Protein AF-A0A7X1LZY3-F1 (afdb_monomer_lite)

Secondary structure (DSSP, 8-state):
-------HHHHHHHHHHHHHHHHHH-TTSHHHHHHHHSS-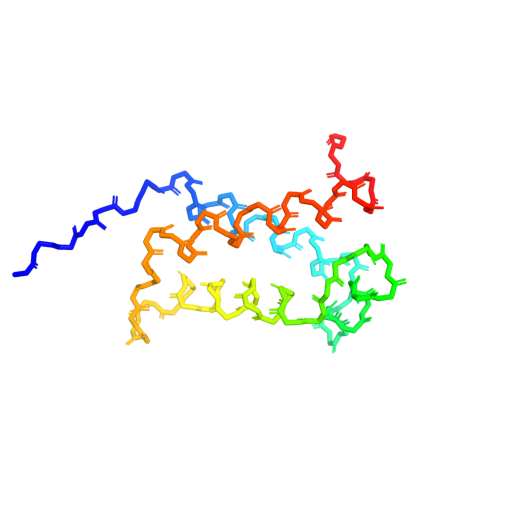-HHHHHHHHHHHHHHH-GGG-PPPHHHHHHHHHHHHHHHHHTT---

pLDDT: mean 85.77, std 13.31, range [35.38, 96.5]

Sequence (86 aa):
MTLTFHSPQGLYELLYAWGVLQRQARPQRCVAYLVRHTDLALHDLEHLRLVRNRCAHPEDGWPAQVEMDRALSTARRARRCLGLDG

Structure (mmCIF, N/CA/C/O backbone):
data_AF-A0A7X1LZY3-F1
#
_entry.id   AF-A0A7X1LZY3-F1
#
loop_
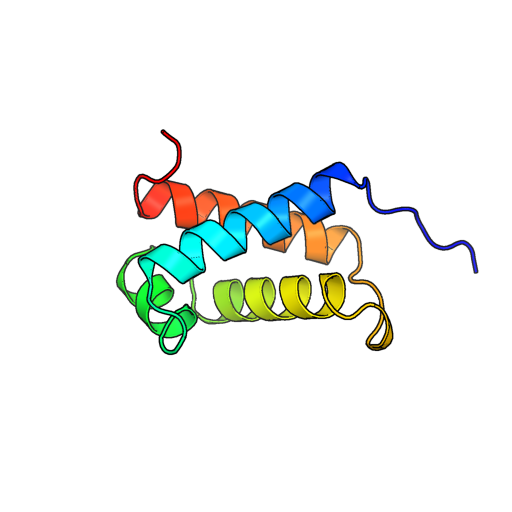_atom_site.group_PDB
_atom_site.id
_atom_site.type_symbol
_atom_site.label_atom_id
_atom_site.label_alt_id
_atom_site.label_comp_id
_atom_site.label_asym_id
_atom_site.label_entity_id
_atom_site.label_seq_id
_atom_site.pdbx_PDB_ins_code
_atom_site.Cartn_x
_atom_site.Cartn_y
_atom_site.Cartn_z
_atom_site.occupancy
_atom_site.B_iso_or_equiv
_atom_site.auth_seq_id
_atom_site.auth_comp_id
_atom_site.auth_asym_id
_atom_site.auth_atom_id
_atom_site.pdbx_PDB_model_num
ATOM 1 N N . MET A 1 1 ? 11.029 -2.324 -26.584 1.00 38.16 1 MET A N 1
ATOM 2 C CA . MET A 1 1 ? 9.974 -2.243 -25.552 1.00 38.16 1 MET A CA 1
ATOM 3 C C . MET A 1 1 ? 10.227 -0.967 -24.774 1.00 38.16 1 MET A C 1
ATOM 5 O O . MET A 1 1 ? 11.238 -0.874 -24.092 1.00 38.16 1 MET A O 1
ATOM 9 N N . THR A 1 2 ? 9.419 0.061 -25.007 1.00 35.38 2 THR A N 1
ATOM 10 C CA . THR A 1 2 ? 9.609 1.387 -24.411 1.00 35.38 2 THR A CA 1
ATOM 11 C C . THR A 1 2 ? 9.173 1.312 -22.953 1.00 35.38 2 THR A C 1
ATOM 13 O O . THR A 1 2 ? 8.010 1.028 -22.683 1.00 35.38 2 THR A O 1
ATOM 16 N N . LEU A 1 3 ? 10.111 1.496 -22.022 1.00 42.69 3 LEU A N 1
ATOM 17 C CA . LEU A 1 3 ? 9.814 1.609 -20.597 1.00 42.69 3 LEU A CA 1
ATOM 18 C C . LEU A 1 3 ? 8.947 2.856 -20.413 1.00 42.69 3 LEU A C 1
ATOM 20 O O . LEU A 1 3 ? 9.429 3.979 -20.551 1.00 42.69 3 LEU A O 1
ATOM 24 N N . THR A 1 4 ? 7.651 2.661 -20.189 1.00 53.44 4 THR A N 1
ATOM 25 C CA . THR A 1 4 ? 6.731 3.743 -19.842 1.00 53.44 4 THR A CA 1
ATOM 26 C C . THR A 1 4 ? 7.256 4.377 -18.561 1.00 53.44 4 THR A C 1
ATOM 28 O O . THR A 1 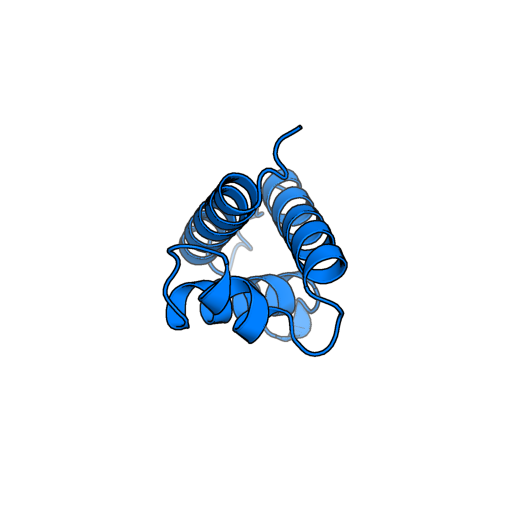4 ? 7.243 3.749 -17.506 1.00 53.44 4 THR A O 1
ATOM 31 N N . PHE A 1 5 ? 7.795 5.590 -18.671 1.00 49.62 5 PHE A N 1
ATOM 32 C CA . PHE A 1 5 ? 8.283 6.349 -17.529 1.00 49.62 5 PHE A CA 1
ATOM 33 C C . PHE A 1 5 ? 7.107 6.599 -16.582 1.00 49.62 5 PHE A C 1
ATOM 35 O O . PHE A 1 5 ? 6.238 7.426 -16.859 1.00 49.62 5 PHE A O 1
ATOM 42 N N . HIS A 1 6 ? 7.073 5.875 -15.465 1.00 56.75 6 HIS A N 1
ATOM 43 C CA . HIS A 1 6 ? 6.235 6.252 -14.338 1.00 56.75 6 HIS A CA 1
ATOM 44 C C . HIS A 1 6 ? 6.657 7.648 -13.901 1.00 56.75 6 HIS A C 1
ATOM 46 O O . HIS A 1 6 ? 7.852 7.918 -13.759 1.00 56.75 6 HIS A O 1
ATOM 52 N N . SER A 1 7 ? 5.687 8.548 -13.718 1.00 65.56 7 SER A N 1
ATOM 53 C CA . SER A 1 7 ? 5.980 9.878 -13.191 1.00 65.56 7 SER A CA 1
ATOM 54 C C . SER A 1 7 ? 6.796 9.714 -11.902 1.00 65.56 7 SER A C 1
ATOM 56 O O . SER A 1 7 ? 6.303 9.062 -10.973 1.00 65.56 7 SER A O 1
ATOM 58 N N . PRO A 1 8 ? 8.012 10.288 -11.809 1.00 76.38 8 PRO A N 1
ATOM 59 C CA . PRO A 1 8 ? 8.846 10.203 -10.610 1.00 76.38 8 PRO A CA 1
ATOM 60 C C . PRO A 1 8 ? 8.068 10.594 -9.350 1.00 76.38 8 PRO A C 1
ATOM 62 O O . PRO A 1 8 ? 8.267 10.035 -8.277 1.00 76.38 8 PRO A O 1
ATOM 65 N N . GLN A 1 9 ? 7.107 11.506 -9.503 1.00 82.12 9 GLN A N 1
ATOM 66 C CA . GLN A 1 9 ? 6.223 11.966 -8.443 1.00 82.12 9 GLN A CA 1
ATOM 67 C C . GLN A 1 9 ? 5.386 10.840 -7.818 1.00 82.12 9 GLN A C 1
ATOM 69 O O . GLN A 1 9 ? 5.302 10.769 -6.595 1.00 82.12 9 GLN A O 1
ATOM 74 N N . GLY A 1 10 ? 4.808 9.941 -8.622 1.00 84.38 10 GLY A N 1
ATOM 75 C CA . GLY A 1 10 ? 3.987 8.835 -8.116 1.00 84.38 10 GLY A CA 1
ATOM 76 C C . GLY A 1 10 ? 4.807 7.810 -7.330 1.00 84.38 10 GLY A C 1
ATOM 77 O O . GLY A 1 10 ? 4.363 7.310 -6.297 1.00 84.38 10 GLY A O 1
ATOM 78 N N . LEU A 1 11 ? 6.042 7.557 -7.771 1.00 87.12 11 LEU A N 1
ATOM 79 C CA . LEU A 1 11 ? 7.007 6.728 -7.050 1.00 87.12 11 LEU A CA 1
ATOM 80 C C . LEU A 1 11 ? 7.357 7.335 -5.685 1.00 87.12 11 LEU A C 1
ATOM 82 O O . LEU A 1 11 ? 7.241 6.660 -4.659 1.00 87.12 11 LEU A O 1
ATOM 86 N N . TYR A 1 12 ? 7.769 8.607 -5.667 1.00 89.19 12 TYR A N 1
ATOM 87 C CA . TYR A 1 12 ? 8.133 9.298 -4.429 1.00 89.19 12 TYR A CA 1
ATOM 88 C C . TYR A 1 12 ? 6.964 9.354 -3.452 1.00 89.19 12 TYR A C 1
ATOM 90 O O . TYR A 1 12 ? 7.144 9.076 -2.266 1.00 89.19 12 TYR A O 1
ATOM 98 N N . GLU A 1 13 ? 5.764 9.660 -3.944 1.00 90.81 13 GLU A N 1
ATOM 99 C CA . GLU A 1 13 ? 4.562 9.699 -3.122 1.00 90.81 13 GLU A CA 1
ATOM 100 C C . GLU A 1 13 ? 4.266 8.334 -2.488 1.00 90.81 13 GLU A C 1
ATOM 102 O O . GLU A 1 13 ? 3.994 8.267 -1.288 1.00 90.81 13 GLU A O 1
ATOM 107 N N . LEU A 1 14 ? 4.366 7.241 -3.251 1.00 91.12 14 LEU A N 1
ATOM 108 C CA . LEU A 1 14 ? 4.118 5.897 -2.733 1.00 91.12 14 LEU A CA 1
ATOM 109 C C . LEU A 1 14 ? 5.122 5.515 -1.641 1.00 91.12 14 LEU A C 1
ATOM 111 O O . LEU A 1 14 ? 4.724 5.052 -0.569 1.00 91.12 14 LEU A O 1
ATOM 115 N N . LEU A 1 15 ? 6.417 5.703 -1.907 1.00 91.06 15 LEU A N 1
ATOM 116 C CA . LEU A 1 15 ? 7.481 5.365 -0.960 1.00 91.06 15 LEU A CA 1
ATOM 117 C C . LEU A 1 15 ? 7.365 6.206 0.316 1.00 91.06 15 LEU A C 1
ATOM 119 O O . LEU A 1 15 ? 7.483 5.673 1.422 1.00 91.06 15 LEU A O 1
ATOM 123 N N . TYR A 1 16 ? 7.059 7.497 0.169 1.00 91.69 16 TYR A N 1
ATOM 124 C CA . TYR A 1 16 ? 6.799 8.394 1.289 1.00 91.69 16 TYR A CA 1
ATOM 125 C C . TYR A 1 16 ? 5.586 7.940 2.107 1.00 91.69 16 TYR A C 1
ATOM 127 O O . TYR A 1 16 ? 5.696 7.757 3.323 1.00 91.69 16 TYR A O 1
ATOM 135 N N . ALA A 1 17 ? 4.442 7.710 1.455 1.00 91.62 17 ALA A N 1
ATOM 136 C CA . ALA A 1 17 ? 3.206 7.323 2.124 1.00 91.62 17 ALA A CA 1
ATOM 137 C C . ALA A 1 17 ? 3.380 5.999 2.876 1.00 91.62 17 ALA A C 1
ATOM 139 O O . ALA A 1 17 ? 2.996 5.894 4.040 1.00 91.62 17 ALA A O 1
ATOM 140 N N . TRP A 1 18 ? 4.041 5.013 2.262 1.00 91.62 18 TRP A N 1
ATOM 141 C CA . TRP A 1 18 ? 4.380 3.768 2.942 1.00 91.62 18 TRP A CA 1
ATOM 142 C C . TRP A 1 18 ? 5.290 3.993 4.153 1.00 91.62 18 TRP A C 1
ATOM 144 O O . TRP A 1 18 ? 5.049 3.413 5.210 1.00 91.62 18 TRP A O 1
ATOM 154 N N . GLY A 1 19 ? 6.321 4.834 4.034 1.00 91.25 19 GLY A N 1
ATOM 155 C CA . GLY A 1 19 ? 7.215 5.157 5.146 1.00 91.25 19 GLY A CA 1
ATOM 156 C C . GLY A 1 19 ? 6.472 5.754 6.346 1.00 91.25 19 GLY A C 1
ATOM 157 O O . GLY A 1 19 ? 6.731 5.374 7.488 1.00 91.25 19 GLY A O 1
ATOM 158 N N . VAL A 1 20 ? 5.503 6.640 6.099 1.00 91.56 20 VAL A N 1
ATOM 159 C CA . VAL A 1 20 ? 4.614 7.192 7.136 1.00 91.56 20 VAL A CA 1
ATOM 160 C C . VAL A 1 20 ? 3.791 6.082 7.802 1.00 91.56 20 VAL A C 1
ATOM 162 O O . VAL A 1 20 ? 3.825 5.952 9.027 1.00 91.56 20 VAL A O 1
ATOM 165 N N . LEU A 1 21 ? 3.123 5.236 7.011 1.00 90.88 21 LEU A N 1
ATOM 166 C CA . LEU A 1 21 ? 2.312 4.122 7.518 1.00 90.88 21 LEU A CA 1
ATOM 167 C C . LEU A 1 21 ? 3.148 3.123 8.336 1.00 90.88 21 LEU A C 1
ATOM 169 O O . LEU A 1 21 ? 2.738 2.689 9.412 1.00 90.88 21 LEU A O 1
ATOM 173 N N . GLN A 1 22 ? 4.354 2.797 7.869 1.00 90.50 22 GLN A N 1
ATOM 174 C CA . GLN A 1 22 ? 5.263 1.870 8.539 1.00 90.50 22 GLN A CA 1
ATOM 175 C C . GLN A 1 22 ? 5.773 2.414 9.879 1.00 90.50 22 GLN A C 1
ATOM 177 O O . GLN A 1 22 ? 5.901 1.645 10.836 1.00 90.50 22 GLN A O 1
ATOM 182 N N . ARG A 1 23 ? 6.047 3.724 9.970 1.00 89.50 23 ARG A N 1
ATOM 183 C CA . ARG A 1 23 ? 6.416 4.375 11.238 1.00 89.50 23 ARG A CA 1
ATOM 184 C C . ARG A 1 23 ? 5.283 4.288 12.255 1.00 89.50 23 ARG A C 1
ATOM 186 O O . ARG A 1 23 ? 5.546 3.951 13.406 1.00 89.50 23 ARG A O 1
ATOM 193 N N . GLN A 1 24 ? 4.043 4.500 11.816 1.00 88.12 24 GLN A N 1
ATOM 194 C CA . GLN A 1 24 ? 2.871 4.408 12.687 1.00 88.12 24 GLN A CA 1
ATOM 195 C C . GLN A 1 24 ? 2.630 2.977 13.193 1.00 88.12 24 GLN A C 1
ATOM 197 O O . GLN A 1 24 ? 2.332 2.756 14.364 1.00 88.12 24 GLN A O 1
ATOM 202 N N . ALA A 1 25 ? 2.804 1.987 12.320 1.00 82.69 25 ALA A N 1
ATOM 203 C CA . ALA A 1 25 ? 2.422 0.606 12.587 1.00 82.69 25 ALA A CA 1
ATOM 204 C C . ALA A 1 25 ? 3.488 -0.259 13.295 1.00 82.69 25 ALA A C 1
ATOM 206 O O . ALA A 1 25 ? 3.231 -1.423 13.619 1.00 82.69 25 ALA A O 1
ATOM 207 N N . ARG A 1 26 ? 4.684 0.300 13.538 1.00 74.88 26 ARG A N 1
ATOM 208 C CA . ARG A 1 26 ? 5.940 -0.402 13.871 1.00 74.88 26 ARG A CA 1
ATOM 209 C C . ARG A 1 26 ? 6.397 -1.382 12.762 1.00 74.88 26 ARG A C 1
ATOM 211 O O . ARG A 1 26 ? 5.581 -2.083 12.160 1.00 74.88 26 ARG A O 1
ATOM 218 N N . PRO A 1 27 ? 7.716 -1.529 12.507 1.00 67.94 27 PRO A N 1
ATOM 219 C CA . PRO A 1 27 ? 8.230 -2.159 11.280 1.00 67.94 27 PRO A CA 1
ATOM 220 C C . PRO A 1 27 ? 7.749 -3.592 11.009 1.00 67.94 27 PRO A C 1
ATOM 222 O O . PRO A 1 27 ? 7.563 -3.964 9.855 1.00 67.94 27 PRO A O 1
ATOM 225 N N . GLN A 1 28 ? 7.534 -4.387 12.059 1.00 66.00 28 GLN A N 1
ATOM 226 C CA . GLN A 1 28 ? 7.238 -5.823 11.961 1.00 66.00 28 GLN A CA 1
ATOM 227 C C . GLN A 1 28 ? 5.739 -6.143 11.846 1.00 66.00 28 GLN A C 1
ATOM 229 O O . GLN A 1 28 ? 5.380 -7.289 11.592 1.00 66.00 28 GLN A O 1
ATOM 234 N N . ARG A 1 29 ? 4.846 -5.165 12.055 1.00 74.12 29 ARG A N 1
ATOM 235 C CA . ARG A 1 29 ? 3.389 -5.398 12.131 1.00 74.12 29 ARG A CA 1
ATOM 236 C C . ARG A 1 29 ? 2.576 -4.530 11.176 1.00 74.12 29 ARG A C 1
ATOM 238 O O . ARG A 1 29 ? 1.359 -4.475 11.318 1.00 74.12 29 ARG A O 1
ATOM 245 N N . CYS A 1 30 ? 3.231 -3.918 10.184 1.00 81.19 30 CYS A N 1
ATOM 246 C CA . CYS A 1 30 ? 2.629 -2.905 9.317 1.00 81.19 30 CYS A CA 1
ATOM 247 C C . CYS A 1 30 ? 1.263 -3.319 8.750 1.00 81.19 30 CYS A C 1
ATOM 249 O O . CYS A 1 30 ? 0.256 -2.699 9.064 1.00 81.19 30 CYS A O 1
ATOM 251 N N . VAL A 1 31 ? 1.190 -4.429 8.011 1.00 87.25 31 VAL A N 1
ATOM 252 C CA . VAL A 1 31 ? -0.062 -4.854 7.357 1.00 87.25 31 VAL A CA 1
ATOM 253 C C . VAL A 1 31 ? -1.152 -5.219 8.372 1.00 87.25 31 VAL A C 1
ATOM 255 O O . VAL A 1 31 ? -2.268 -4.725 8.272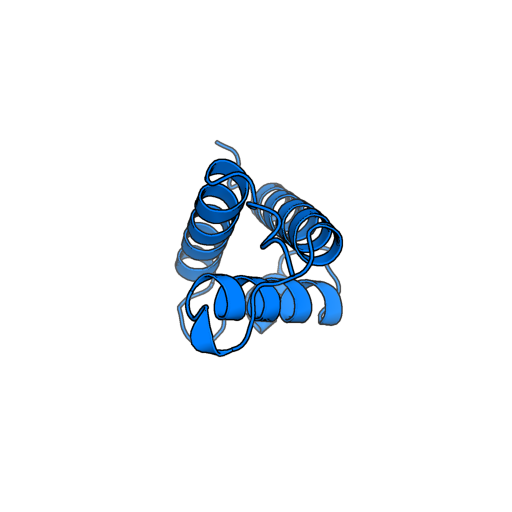 1.00 87.25 31 VAL A O 1
ATOM 258 N N . ALA A 1 32 ? -0.836 -6.030 9.385 1.00 88.06 32 ALA A N 1
ATOM 259 C CA . ALA A 1 32 ? -1.821 -6.461 10.381 1.00 88.06 32 ALA A CA 1
ATOM 260 C C . ALA A 1 32 ? -2.360 -5.296 11.232 1.00 88.06 32 ALA A C 1
ATOM 262 O O . ALA A 1 32 ? -3.533 -5.289 11.598 1.00 88.06 32 ALA A O 1
ATOM 263 N N . TYR A 1 33 ? -1.515 -4.314 11.545 1.00 90.44 33 TYR A N 1
ATOM 264 C CA . TYR A 1 33 ? -1.928 -3.077 12.203 1.00 90.44 33 TYR A CA 1
ATOM 265 C C . TYR A 1 33 ? -2.861 -2.261 11.305 1.00 90.44 33 TYR A C 1
ATOM 267 O O . TYR A 1 33 ? -3.934 -1.862 11.746 1.00 90.44 33 TYR A O 1
ATOM 275 N N . LEU A 1 34 ? -2.488 -2.070 10.034 1.00 91.50 34 LEU A N 1
ATOM 276 C CA . LEU A 1 34 ? -3.288 -1.309 9.076 1.00 91.50 34 LEU A CA 1
ATOM 277 C C . LEU A 1 34 ? -4.664 -1.948 8.855 1.00 91.50 34 LEU A C 1
ATOM 279 O O . LEU A 1 34 ? -5.657 -1.234 8.899 1.00 91.50 34 LEU A O 1
ATOM 283 N N . VAL A 1 35 ? -4.757 -3.276 8.735 1.00 93.38 35 VAL A N 1
ATOM 284 C CA . VAL A 1 35 ? -6.052 -3.983 8.643 1.00 93.38 35 VAL A CA 1
ATOM 285 C C . VAL A 1 35 ? -6.942 -3.702 9.857 1.00 93.38 35 VAL A C 1
ATOM 287 O O . VAL A 1 35 ? -8.150 -3.574 9.724 1.00 93.38 35 VAL A O 1
ATOM 290 N N . ARG A 1 36 ? -6.365 -3.610 11.061 1.00 92.50 36 ARG A N 1
ATOM 291 C CA . ARG A 1 36 ? -7.137 -3.388 12.295 1.00 92.50 36 ARG A CA 1
ATOM 292 C C . ARG A 1 36 ? -7.570 -1.940 12.494 1.00 92.50 36 ARG A C 1
ATOM 294 O O . ARG A 1 36 ? -8.427 -1.696 13.339 1.00 92.50 36 ARG A O 1
ATOM 301 N N . HIS A 1 37 ? -6.904 -0.982 11.856 1.00 92.31 37 HIS A N 1
ATOM 302 C CA . HIS A 1 37 ? -7.053 0.453 12.149 1.00 92.31 37 HIS A CA 1
ATOM 303 C C . HIS A 1 37 ? -7.421 1.276 10.911 1.00 92.31 37 HIS A C 1
ATOM 305 O O . HIS A 1 37 ? -7.421 2.503 10.945 1.00 92.31 37 HIS A O 1
ATOM 311 N N . THR A 1 38 ? -7.745 0.600 9.815 1.00 92.25 38 THR A N 1
ATOM 312 C CA . THR A 1 38 ? -8.310 1.189 8.605 1.00 92.25 38 THR A CA 1
ATOM 313 C C . THR A 1 38 ? -9.518 0.360 8.183 1.00 92.25 38 THR A C 1
ATOM 315 O O . THR A 1 38 ? -9.727 -0.744 8.679 1.00 92.25 38 THR A O 1
ATOM 318 N N . ASP A 1 39 ? -10.315 0.887 7.262 1.00 92.81 39 ASP A N 1
ATOM 319 C CA . ASP A 1 39 ? -11.421 0.159 6.637 1.00 92.81 39 ASP A CA 1
ATOM 320 C C . ASP A 1 39 ? -10.980 -0.636 5.392 1.00 92.81 39 ASP A C 1
ATOM 322 O O . ASP A 1 39 ? -11.811 -1.103 4.613 1.00 92.81 39 ASP A O 1
ATOM 326 N N . LEU A 1 40 ? -9.667 -0.771 5.184 1.00 94.50 40 LEU A N 1
ATOM 327 C CA . LEU A 1 40 ? -9.087 -1.424 4.019 1.00 94.50 40 LEU A CA 1
ATOM 328 C C . LEU A 1 40 ? -9.028 -2.938 4.200 1.00 94.50 40 LEU A C 1
ATOM 330 O O . LEU A 1 40 ? -8.679 -3.456 5.263 1.00 94.50 40 LEU A O 1
ATOM 334 N N . ALA A 1 41 ? -9.292 -3.659 3.113 1.00 94.62 41 ALA A N 1
ATOM 335 C CA . ALA A 1 41 ? -9.142 -5.101 3.097 1.00 94.62 41 ALA A CA 1
ATOM 336 C C . ALA A 1 41 ? -7.659 -5.510 3.138 1.00 94.62 41 ALA A C 1
ATOM 338 O O . ALA A 1 41 ? -6.782 -4.818 2.613 1.00 94.62 41 ALA A O 1
ATOM 339 N N . LEU A 1 42 ? -7.380 -6.690 3.706 1.00 93.94 42 LEU A N 1
ATOM 340 C CA . LEU A 1 42 ? -6.027 -7.260 3.757 1.00 93.94 42 LEU A CA 1
ATOM 341 C C . LEU A 1 42 ? -5.369 -7.300 2.370 1.00 93.94 42 LEU A C 1
ATOM 343 O O . LEU A 1 42 ? -4.228 -6.869 2.227 1.00 93.94 42 LEU A O 1
ATOM 347 N N . HIS A 1 43 ? -6.107 -7.743 1.350 1.00 95.06 43 HIS A N 1
ATOM 348 C CA . HIS A 1 43 ? -5.581 -7.877 -0.008 1.00 95.06 43 HIS A CA 1
ATOM 349 C C . HIS A 1 43 ? -5.165 -6.531 -0.630 1.00 95.06 43 HIS A C 1
ATOM 351 O O . HIS A 1 43 ? -4.207 -6.486 -1.399 1.00 95.06 43 HIS A O 1
ATOM 357 N N . ASP A 1 44 ? -5.828 -5.421 -0.282 1.00 95.81 44 ASP A N 1
ATOM 358 C CA . ASP A 1 44 ? -5.448 -4.086 -0.761 1.00 95.81 44 ASP A CA 1
ATOM 359 C C . ASP A 1 44 ? -4.131 -3.624 -0.122 1.00 95.81 44 ASP A C 1
ATOM 361 O O . ASP A 1 44 ? -3.259 -3.065 -0.790 1.00 95.81 44 ASP A O 1
ATOM 365 N N . LEU A 1 45 ? -3.949 -3.905 1.171 1.00 94.56 45 LEU A N 1
ATOM 366 C CA . LEU A 1 45 ? -2.730 -3.573 1.910 1.00 94.56 45 LEU A CA 1
ATOM 367 C C . LEU A 1 45 ? -1.540 -4.453 1.503 1.00 94.56 45 LEU A C 1
ATOM 369 O O . LEU A 1 45 ? -0.404 -3.975 1.444 1.00 94.56 45 LEU A O 1
ATOM 373 N N . GLU A 1 46 ? -1.785 -5.724 1.187 1.00 94.19 46 GLU A N 1
ATOM 374 C CA . GLU A 1 46 ? -0.785 -6.624 0.609 1.00 94.19 46 GLU A CA 1
ATOM 375 C C . GLU A 1 46 ? -0.376 -6.181 -0.795 1.00 94.19 46 GLU A C 1
ATOM 377 O O . GLU A 1 46 ? 0.819 -6.119 -1.088 1.00 94.19 46 GLU A O 1
ATOM 382 N N . HIS A 1 47 ? -1.341 -5.787 -1.630 1.00 95.31 47 HIS A N 1
ATOM 383 C CA . HIS A 1 47 ? -1.069 -5.214 -2.945 1.00 95.31 47 HIS A CA 1
ATOM 384 C C . HIS A 1 47 ? -0.233 -3.929 -2.839 1.00 95.31 47 HIS A C 1
ATOM 386 O O . HIS A 1 47 ? 0.783 -3.796 -3.519 1.00 95.31 47 HIS A O 1
ATOM 392 N N . LEU A 1 48 ? -0.590 -3.009 -1.935 1.00 95.19 48 LEU A N 1
ATOM 393 C CA . LEU A 1 48 ? 0.205 -1.809 -1.653 1.00 95.19 48 LEU A CA 1
ATOM 394 C C . LEU A 1 48 ? 1.656 -2.162 -1.274 1.00 95.19 48 LEU A C 1
ATOM 396 O O . LEU A 1 48 ? 2.597 -1.585 -1.822 1.00 95.19 48 LEU A O 1
ATOM 400 N N . ARG A 1 49 ? 1.851 -3.127 -0.367 1.00 93.25 49 ARG A N 1
ATOM 401 C CA . ARG A 1 49 ? 3.188 -3.588 0.041 1.00 93.25 49 ARG A CA 1
ATOM 402 C C . ARG A 1 49 ? 3.973 -4.178 -1.135 1.00 93.25 49 ARG A C 1
ATOM 404 O O . ARG A 1 49 ? 5.166 -3.903 -1.256 1.00 93.25 49 ARG A O 1
ATOM 411 N N . LEU A 1 50 ? 3.324 -4.979 -1.979 1.00 93.00 50 LEU A N 1
ATOM 412 C CA . LEU A 1 50 ? 3.936 -5.600 -3.155 1.00 93.00 50 LEU A CA 1
ATOM 413 C C . LEU A 1 50 ? 4.415 -4.545 -4.157 1.00 93.00 50 LEU A C 1
ATOM 415 O O . LEU A 1 50 ? 5.584 -4.553 -4.538 1.00 93.00 50 LEU A O 1
ATOM 419 N N . VAL A 1 51 ? 3.536 -3.614 -4.536 1.00 93.56 51 VAL A N 1
ATOM 420 C CA . VAL A 1 51 ? 3.859 -2.535 -5.481 1.00 93.56 51 VAL A CA 1
ATOM 421 C C . VAL A 1 51 ? 4.991 -1.666 -4.938 1.00 93.56 51 VAL A C 1
ATOM 423 O O . VAL A 1 51 ? 5.953 -1.390 -5.647 1.00 93.56 51 VAL A O 1
ATOM 426 N N . ARG A 1 52 ? 4.947 -1.316 -3.647 1.00 92.69 52 ARG A N 1
ATOM 427 C CA . ARG A 1 52 ? 6.036 -0.596 -2.975 1.00 92.69 52 ARG A CA 1
ATOM 428 C C . ARG A 1 52 ? 7.364 -1.348 -3.057 1.00 92.69 52 ARG A C 1
ATOM 430 O O . ARG A 1 52 ? 8.392 -0.713 -3.267 1.00 92.69 52 ARG A O 1
ATOM 437 N N . ASN A 1 53 ? 7.366 -2.666 -2.859 1.00 91.06 53 ASN A N 1
ATOM 438 C CA . ASN A 1 53 ? 8.590 -3.464 -2.927 1.00 91.06 53 ASN A CA 1
ATOM 439 C C . ASN A 1 53 ? 9.171 -3.485 -4.342 1.00 91.06 53 ASN A C 1
ATOM 441 O O . ASN A 1 53 ? 10.356 -3.218 -4.479 1.00 91.06 53 ASN A O 1
ATOM 445 N N . ARG A 1 54 ? 8.345 -3.684 -5.375 1.00 90.56 54 ARG A N 1
ATOM 446 C CA . ARG A 1 54 ? 8.786 -3.591 -6.779 1.00 90.56 54 ARG A CA 1
ATOM 447 C C . ARG A 1 54 ? 9.345 -2.209 -7.129 1.00 90.56 54 ARG A C 1
ATOM 449 O O . ARG A 1 54 ? 10.346 -2.095 -7.819 1.00 90.56 54 ARG A O 1
ATOM 456 N N . CYS A 1 55 ? 8.740 -1.148 -6.596 1.00 88.69 55 CYS A N 1
ATOM 457 C CA . CYS A 1 55 ? 9.247 0.218 -6.741 1.00 88.69 55 CYS A CA 1
ATOM 458 C C . CYS A 1 55 ? 10.599 0.453 -6.044 1.00 88.69 55 CYS A C 1
ATOM 460 O O . CYS A 1 55 ? 11.369 1.304 -6.481 1.00 88.69 55 CYS A O 1
ATOM 462 N N . ALA A 1 56 ? 10.873 -0.250 -4.942 1.00 87.06 56 ALA A N 1
ATOM 463 C CA . ALA A 1 56 ? 12.145 -0.170 -4.222 1.00 87.06 56 ALA A CA 1
ATOM 464 C C . ALA A 1 56 ? 13.233 -1.084 -4.821 1.00 87.06 56 ALA A C 1
ATOM 466 O O . ALA A 1 56 ? 14.415 -0.804 -4.639 1.00 87.06 56 ALA A O 1
ATOM 467 N N . HIS A 1 57 ? 12.817 -2.139 -5.527 1.00 85.56 57 HIS A N 1
ATOM 468 C CA . HIS A 1 57 ? 13.644 -3.195 -6.116 1.00 85.56 57 HIS A CA 1
ATOM 469 C C . HIS A 1 57 ? 13.277 -3.382 -7.595 1.00 85.56 57 HIS A C 1
ATOM 471 O O . HIS A 1 57 ? 12.563 -4.324 -7.950 1.00 85.56 57 HIS A O 1
ATOM 477 N N . PRO A 1 58 ? 13.699 -2.459 -8.477 1.00 76.19 58 PRO A N 1
ATOM 478 C CA . PRO A 1 58 ? 13.327 -2.485 -9.890 1.00 76.19 58 PRO A CA 1
ATOM 479 C C . PRO A 1 58 ? 13.817 -3.739 -10.637 1.00 76.19 58 PRO A C 1
ATOM 481 O O . PRO A 1 58 ? 13.306 -4.033 -11.719 1.00 76.19 58 PRO A O 1
ATOM 484 N N . GLU A 1 59 ? 14.765 -4.490 -10.070 1.00 82.44 59 GLU A N 1
ATOM 485 C CA . GLU A 1 59 ? 15.207 -5.805 -10.544 1.00 82.44 59 GLU A CA 1
ATOM 486 C C . GLU A 1 59 ? 14.075 -6.847 -10.638 1.00 82.44 59 GLU A C 1
ATOM 488 O O . GLU A 1 59 ? 14.123 -7.711 -11.512 1.00 82.44 59 GLU A O 1
ATOM 493 N N . ASP A 1 60 ? 13.022 -6.719 -9.822 1.00 78.25 60 ASP A N 1
ATOM 494 C CA . ASP A 1 60 ? 11.855 -7.618 -9.812 1.00 78.25 60 ASP A CA 1
ATOM 495 C C . ASP A 1 60 ? 10.776 -7.230 -10.844 1.00 78.25 60 ASP A C 1
ATOM 497 O O . ASP A 1 60 ? 9.703 -7.840 -10.917 1.00 78.25 60 ASP A O 1
ATOM 501 N N . GLY A 1 61 ? 11.055 -6.205 -11.652 1.00 83.88 61 GLY A N 1
ATOM 502 C CA . GLY A 1 61 ? 10.144 -5.646 -12.640 1.00 83.88 61 GLY A CA 1
ATOM 503 C C . GLY A 1 61 ? 9.319 -4.477 -12.100 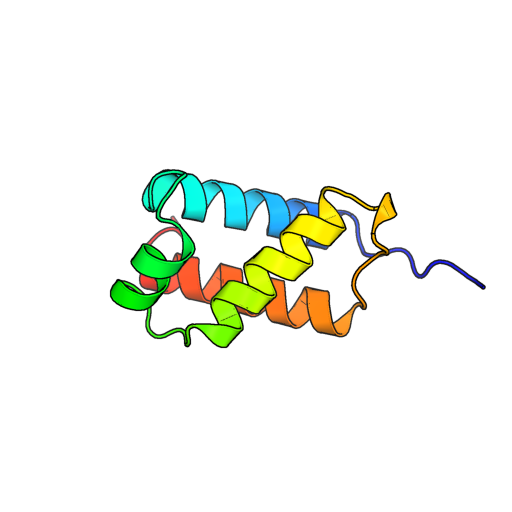1.00 83.88 61 GLY A C 1
ATOM 504 O O . GLY A 1 61 ? 8.804 -4.490 -10.981 1.00 83.88 61 GLY A O 1
ATOM 505 N N . TRP A 1 62 ? 9.166 -3.453 -12.941 1.00 86.69 62 TRP A N 1
ATOM 506 C CA . TRP A 1 62 ? 8.375 -2.270 -12.610 1.00 86.69 62 TRP A CA 1
ATOM 507 C C . TRP A 1 62 ? 6.870 -2.581 -12.602 1.00 86.69 62 TRP A C 1
ATOM 509 O O . TRP A 1 62 ? 6.385 -3.238 -13.527 1.00 86.69 62 TRP A O 1
ATOM 519 N N . PRO A 1 63 ? 6.117 -2.113 -11.586 1.00 89.12 63 PRO A N 1
ATOM 520 C CA . PRO A 1 63 ? 4.668 -2.271 -11.558 1.00 89.12 63 PRO A CA 1
ATOM 521 C C . PRO A 1 63 ? 4.013 -1.515 -12.713 1.00 89.12 63 PRO A C 1
ATOM 523 O O . PRO A 1 63 ? 4.445 -0.428 -13.082 1.00 89.12 63 PRO A O 1
ATOM 526 N N . ALA A 1 64 ? 2.924 -2.050 -13.256 1.00 89.94 64 ALA A N 1
ATOM 527 C CA . ALA A 1 64 ? 2.146 -1.343 -14.264 1.00 89.94 64 ALA A CA 1
ATOM 528 C C . ALA A 1 64 ? 1.526 -0.057 -13.685 1.00 89.94 64 ALA A C 1
ATOM 530 O O . ALA A 1 64 ? 1.262 0.046 -12.486 1.00 89.94 64 ALA A O 1
ATOM 531 N N . GLN A 1 65 ? 1.204 0.915 -14.547 1.00 87.25 65 GLN A N 1
ATOM 532 C CA . GLN A 1 65 ? 0.622 2.191 -14.104 1.00 87.25 65 GLN A CA 1
ATOM 533 C C . GLN A 1 65 ? -0.670 1.995 -13.291 1.00 87.25 65 GLN A C 1
ATOM 535 O O . GLN A 1 65 ? -0.861 2.647 -12.271 1.00 87.25 65 GLN A O 1
ATOM 540 N N . VAL A 1 66 ? -1.517 1.037 -13.683 1.00 91.00 66 VAL A N 1
ATOM 541 C CA . VAL A 1 66 ? -2.768 0.737 -12.966 1.00 91.00 66 VAL A CA 1
ATOM 542 C C . VAL A 1 66 ? -2.529 0.144 -11.571 1.00 91.00 66 VAL A C 1
ATOM 544 O O . VAL A 1 66 ? -3.267 0.449 -10.633 1.00 91.00 66 VAL A O 1
ATOM 547 N N . GLU A 1 67 ? -1.480 -0.673 -11.407 1.00 93.00 67 GLU A N 1
ATOM 548 C CA . GLU A 1 67 ? -1.064 -1.191 -10.097 1.00 93.00 67 GLU A CA 1
ATOM 549 C C . GLU A 1 67 ? -0.576 -0.032 -9.223 1.00 93.00 67 GLU A C 1
ATOM 551 O O . GLU A 1 67 ? -0.929 0.061 -8.044 1.00 93.00 67 GLU A O 1
ATOM 556 N N . MET A 1 68 ? 0.167 0.901 -9.824 1.00 92.62 68 MET A N 1
ATOM 557 C CA . MET A 1 68 ? 0.619 2.105 -9.145 1.00 92.62 68 MET A CA 1
ATOM 558 C C . MET A 1 68 ? -0.534 2.987 -8.662 1.00 92.62 68 MET A C 1
ATOM 560 O O . MET A 1 68 ? -0.590 3.340 -7.482 1.00 92.62 68 MET A O 1
ATOM 564 N N . ASP A 1 69 ? -1.485 3.307 -9.533 1.00 93.31 69 ASP A N 1
ATOM 565 C CA . ASP A 1 69 ? -2.614 4.175 -9.192 1.00 93.31 69 ASP A CA 1
ATOM 566 C C . ASP A 1 69 ? -3.476 3.557 -8.080 1.00 93.31 69 ASP A C 1
ATOM 568 O O . ASP A 1 69 ? -3.867 4.237 -7.122 1.00 93.31 69 ASP A O 1
ATOM 572 N N . ARG A 1 70 ? -3.707 2.236 -8.139 1.00 95.31 70 ARG A N 1
ATOM 573 C CA . ARG A 1 70 ? -4.405 1.498 -7.077 1.00 95.31 70 ARG A CA 1
ATOM 574 C C . ARG A 1 70 ? -3.640 1.550 -5.756 1.00 95.31 70 ARG A C 1
ATOM 576 O O . ARG A 1 70 ? -4.250 1.776 -4.706 1.00 95.31 70 ARG A O 1
ATOM 583 N N . ALA A 1 71 ? -2.323 1.350 -5.781 1.00 95.75 71 ALA A N 1
ATOM 584 C CA . ALA A 1 71 ? -1.500 1.390 -4.577 1.00 95.75 71 ALA A CA 1
ATOM 585 C C . ALA A 1 71 ? -1.486 2.795 -3.951 1.00 95.75 71 ALA A C 1
ATOM 587 O O . ALA A 1 71 ? -1.690 2.924 -2.745 1.00 95.75 71 ALA A O 1
ATOM 588 N N . LEU A 1 72 ? -1.358 3.853 -4.757 1.00 94.81 72 LEU A N 1
ATOM 589 C CA . LEU A 1 72 ? -1.440 5.241 -4.290 1.00 94.81 72 LEU A CA 1
ATOM 590 C C . LEU A 1 72 ? -2.800 5.558 -3.665 1.00 94.81 72 LEU A C 1
ATOM 592 O O . LEU A 1 72 ? -2.859 6.114 -2.569 1.00 94.81 72 LEU A O 1
ATOM 596 N N . SER A 1 73 ? -3.895 5.164 -4.318 1.00 95.62 73 SER A N 1
ATOM 597 C CA . SER A 1 73 ? -5.248 5.336 -3.774 1.00 95.62 73 SER A CA 1
ATOM 598 C C . SER A 1 73 ? -5.404 4.643 -2.414 1.00 95.62 73 SER A C 1
ATOM 600 O O . SER A 1 73 ? -5.890 5.247 -1.452 1.00 95.62 73 SER A O 1
ATOM 602 N N . THR A 1 74 ? -4.896 3.412 -2.305 1.00 96.50 74 THR A N 1
ATOM 603 C CA . THR A 1 74 ? -4.892 2.632 -1.059 1.00 96.50 74 THR A CA 1
ATOM 604 C C . THR A 1 74 ? -4.068 3.324 0.028 1.00 96.50 74 THR A C 1
ATOM 606 O O . THR A 1 74 ? -4.545 3.489 1.148 1.00 96.50 74 THR A O 1
ATOM 609 N N . ALA A 1 75 ? -2.859 3.792 -0.297 1.00 94.94 75 ALA A N 1
ATOM 610 C CA . ALA A 1 75 ? -1.978 4.472 0.650 1.00 94.94 75 ALA A CA 1
ATOM 611 C C . ALA A 1 75 ? -2.592 5.782 1.171 1.00 94.94 75 ALA A C 1
ATOM 613 O O . ALA A 1 75 ? -2.578 6.036 2.375 1.00 94.94 75 ALA A O 1
ATOM 614 N N . ARG A 1 76 ? -3.188 6.588 0.282 1.00 94.38 76 ARG A N 1
ATOM 615 C CA . ARG A 1 76 ? -3.910 7.818 0.645 1.00 94.38 76 ARG A CA 1
ATOM 616 C C . ARG A 1 76 ? -5.101 7.521 1.555 1.00 94.38 76 ARG A C 1
ATOM 618 O O . ARG A 1 76 ? -5.294 8.204 2.554 1.00 94.38 76 ARG A O 1
ATOM 625 N N . ARG A 1 77 ? -5.893 6.489 1.245 1.00 95.19 77 ARG A N 1
ATOM 626 C CA . ARG A 1 77 ? -7.020 6.083 2.099 1.00 95.19 77 ARG A CA 1
ATOM 627 C C . ARG A 1 77 ? -6.545 5.613 3.473 1.00 95.19 77 ARG A C 1
ATOM 629 O O . ARG A 1 77 ? -7.084 6.080 4.468 1.00 95.19 77 ARG A O 1
ATOM 636 N N . ALA A 1 78 ? -5.503 4.783 3.534 1.00 94.00 78 ALA A N 1
ATOM 637 C CA . ALA A 1 78 ? -4.922 4.328 4.796 1.00 94.00 78 ALA A CA 1
ATOM 638 C C . ALA A 1 78 ? -4.476 5.508 5.673 1.00 94.00 78 ALA A C 1
ATOM 640 O O . ALA A 1 78 ? -4.771 5.541 6.866 1.00 94.00 78 ALA A O 1
ATOM 641 N N . ARG A 1 79 ? -3.807 6.504 5.077 1.00 94.12 79 ARG A N 1
ATOM 642 C CA . ARG A 1 79 ? -3.392 7.725 5.779 1.00 94.12 79 ARG A CA 1
ATOM 643 C C . ARG A 1 79 ? -4.579 8.531 6.299 1.00 94.12 79 ARG A C 1
ATOM 645 O O . ARG A 1 79 ? -4.551 8.915 7.465 1.00 94.12 79 ARG A O 1
ATOM 652 N N . ARG A 1 80 ? -5.631 8.719 5.492 1.00 93.75 80 ARG A N 1
ATOM 653 C CA . ARG A 1 80 ? -6.875 9.372 5.937 1.00 93.75 80 ARG A CA 1
ATOM 654 C C . ARG A 1 80 ? -7.513 8.662 7.123 1.00 93.75 80 ARG A C 1
ATOM 656 O O . ARG A 1 80 ? -7.838 9.320 8.104 1.00 93.75 80 ARG A O 1
ATOM 663 N N . CYS A 1 81 ? -7.651 7.337 7.064 1.00 92.56 81 CYS A N 1
ATOM 664 C CA . CYS A 1 81 ? -8.218 6.549 8.164 1.00 92.56 81 C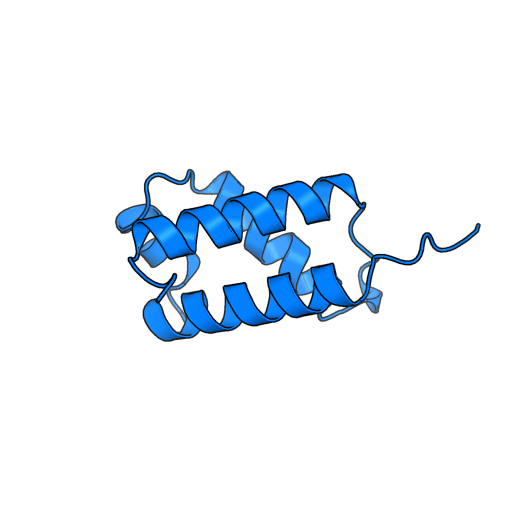YS A CA 1
ATOM 665 C C . CYS A 1 81 ? -7.428 6.713 9.469 1.00 92.56 81 CYS A C 1
ATOM 667 O O . CYS A 1 81 ? -8.011 6.697 10.547 1.00 92.56 81 CYS A O 1
ATOM 669 N N . LEU A 1 82 ? -6.111 6.892 9.367 1.00 91.44 82 LEU A N 1
ATOM 670 C CA . LEU A 1 82 ? -5.221 7.083 10.509 1.00 91.44 82 LEU A CA 1
ATOM 671 C C . LEU A 1 82 ? -5.046 8.556 10.924 1.00 91.44 82 LEU A C 1
ATOM 673 O O . LEU A 1 82 ? -4.297 8.821 11.861 1.00 91.44 82 LEU A O 1
ATOM 677 N N . GLY A 1 83 ? -5.690 9.509 10.239 1.00 92.19 83 GLY A N 1
ATOM 678 C CA . GLY A 1 83 ? -5.549 10.941 10.521 1.00 92.19 83 GLY A CA 1
ATOM 679 C C . GLY A 1 83 ? -4.162 11.515 10.197 1.00 92.19 83 GLY A C 1
ATOM 680 O O . GLY A 1 83 ? -3.711 12.437 10.866 1.00 92.19 83 GLY A O 1
ATOM 681 N N . LEU A 1 84 ? -3.465 10.964 9.196 1.00 87.62 84 LEU A N 1
ATOM 682 C CA . LEU A 1 84 ? -2.069 11.293 8.845 1.00 87.62 84 LEU A CA 1
ATOM 683 C C . LEU A 1 84 ? -1.937 12.252 7.642 1.00 87.62 84 LEU A C 1
ATOM 685 O O . LEU A 1 84 ? -0.890 12.285 6.988 1.00 87.62 84 LEU A O 1
ATOM 689 N N . ASP A 1 85 ? -2.999 12.989 7.319 1.00 79.69 85 ASP A N 1
ATOM 690 C CA . ASP A 1 85 ? -3.056 13.968 6.217 1.00 79.69 85 ASP A CA 1
ATOM 691 C C . ASP A 1 85 ? -2.922 15.429 6.704 1.00 79.69 85 ASP A C 1
ATOM 693 O O . ASP A 1 85 ? -3.331 16.352 6.002 1.00 79.69 85 ASP A O 1
ATOM 697 N N . GLY A 1 86 ? -2.363 15.626 7.905 1.00 58.03 86 GLY A N 1
ATOM 698 C CA . GLY A 1 86 ? -2.029 16.942 8.468 1.00 58.03 86 GLY A CA 1
ATOM 699 C C . GLY A 1 86 ? -0.807 17.595 7.838 1.00 58.03 86 GLY A C 1
ATOM 700 O O . GLY A 1 86 ? 0.104 16.853 7.397 1.00 58.03 86 GLY A O 1
#

Foldseek 3Di:
DDDPDDDVVLLVLLLVLLVVQCVVQPPPCSLVSLVVQAPDDSVLSVLLVVQNVCSVPVVVPHDDPVSSVSSSVSSVRSCVSVVNPD

Radius of gyration: 12.71 Å; chains: 1; bounding box: 27×25×39 Å

=== Feature glossary ===
Legend for the data blocks above and below:

— What the protein is —

Sequence gives the chain of amino acids in standard one-letter code (A=alanine, C=cysteine, …, Y=tyrosine), read N→C. It is the only feature that is directly encoded by the gene; all structural features are derived from the folded form of this sequence.

The annotation block draws on four external resources. InterPro: which protein families and domains the sequence belongs to. GO: standardized terms for what the protein does, what process it participates in, and where in the cell it acts. CATH: which structural fold it has in the CATH hierarchy. Organism: the species of origin.

— Where its atoms are —

Atomic coordinates in PDBx/mmCIF format — the same representation the Protein Data Bank distributes. Each line of the _atom_site loop places one backbone atom in Cartesian space (units: ångströms, origin: arbitrary).

Six rendered views show the 3D structure from the faces of a cube — i.e. along ±x, ±y, ±z. Rendering representation is drawn randomly per protein from cartoon (secondary-structure ribbons), sticks (backbone bonds), or molecular surface; coloring is either N→C rainbow (blue at the N-terminus through red at the C-terminus) or one color per chain.

— Local backbone conformation —

DSSP 8-state secondary structure assigns each residue one of H (α-helix), G (3₁₀-helix), I (π-helix), E (extended β-strand), B (isolated β-bridge), T (hydrogen-bonded turn), S (bend), or '-' (coil). The assignment is computed from backbone hydrogen-bond geometry via the Kabsch–Sander algorithm.

P-SEA three-state annotation labels each residue as helix, strand, or coil based purely on the geometry of the Cα trace. It serves as a fallback when the full backbone (and thus DSSP) is unavailable.

φ (phi) and ψ (psi) are the two rotatable backbone dihedrals per residue: φ is the C(i-1)–N–Cα–C torsion, ψ is the N–Cα–C–N(i+1) torsion, both in degrees on (−180°, 180°]. α-helical residues cluster near (−60°, −45°); β-strand residues near (−120°, +130°). A Ramachandran plot is simply a scatter of (φ, ψ) for every residue.

— Global shape and packing —

Radius of gyration (Rg) is the root-mean-square distance of Cα atoms from their centroid — a single number for overall size and compactness. A globular domain of N residues has Rg ≈ 2.2·N^0.38 Å; an extended or disordered chain has a much larger Rg. The Cα contact count is the number of residue pairs whose Cα atoms are within 8 Å and are more than four positions apart in sequence — a standard proxy for tertiary packing density. The bounding box is the smallest axis-aligned box enclosing all Cα atoms.

Accessible surface area quantifies burial. A residue with SASA near zero is packed into the hydrophobic core; one with SASA >100 Å² sits on the surface. Computed here via the Shrake–Rupley numerical algorithm with a 1.4 Å probe.

The contact map is a binary N×N matrix image: pixel (i, j) is dark where Cα_i and Cα_j are within 8 Å and |i−j|>4. Because the |i−j|>4 filter removes local helical contacts, off-diagonal stripes parallel to the main diagonal indicate parallel β-sheets; stripes perpendicular to it indicate antiparallel β-sheets. The Ramachandran plot scatters every residue's (φ, ψ) pair against the sterically allowed regions. The PAE heatmap renders the predicted-aligned-error matrix.

— Structural neighborhood —

A 3Di character summarizes, for each residue, the relative orientation of the Cα frame of its nearest spatial neighbor. Because it encodes fold topology rather than chemistry, 3Di alignments detect remote structural similarity that sequence alignment misses.

Structural nearest neighbors (via Foldseek easy-search vs the PDB). Reported per hit: target PDB id, E-value, and alignment TM-score. A TM-score above ~0.5 is the conventional threshold for 'same fold'.

— Confidence and disorder —

For AlphaFold models, the B-factor field carries pLDDT — the model's own estimate of local accuracy on a 0–100 scale. Regions with pLDDT<50 should be treated as essentially unmodeled; they often correspond to intrinsically disordered segments.

B-factor (Debye–Waller factor) reflects atomic displacement in the crystal lattice. It is an experimental observable (units Å²), not a prediction; low values mean the atom is pinned down, high values mean it moves or is heterogeneous across the crystal.

Predicted Aligned Error (PAE) is an AlphaFold confidence matrix: entry (i, j) is the expected error in the position of residue j, in ångströms, when the prediction is superimposed on the true structure at residue i. Low PAE within a block of residues means that block is internally rigid and well-predicted; high PAE between two blocks means their relative placement is uncertain even if each block individually is confident.